Protein AF-0000000072074809 (afdb_homodimer)

Foldseek 3Di:
DAEDEPVVCVVPVVVQVVCQCVPDKYWYDYDPDDIDIDHHPVVVVVVVVVVVVVVVVVVVVVVVVVVVVVVVD/DAEDEPVVCVVPVVVQVVCQCVPDKYWYDYPPDDIDIDHHPVVVVVVVVVVVVVVVVVVVVVVVVVVVVVVVD

Sequence (146 aa):
MQSINFTAARDKLASVLDGVAAGEPVMITRRSAKPVIIVDAEQYEKMQKIQAASDFDWLFAEHGKTLQALKNRMQSINFTAARDKLASVLDGVAAGEPVMITRRSAKPVIIVDAEQYEKMQKIQAASDFDWLFAEHGKTLQALKNR

Radius of gyration: 20.31 Å; Cα contacts (8 Å, |Δi|>4): 183; chains: 2; bounding box: 34×60×48 Å

Nearest PDB structures (foldseek):
  3hs2-assembly1_B  TM=9.893E-01  e=6.237E-06  Punavirus P1
  4zm2-assembly1_B  TM=9.604E-01  e=1.746E-05  Punavirus P1
  4zlx-assembly1_B  TM=9.819E-01  e=3.713E-05  Punavirus P1
  3k33-assembly1_D-2  TM=9.697E-01  e=6.429E-05  Punavirus P1
  3k33-assembly1_C-2  TM=8.017E-01  e=1.870E-05  Punavirus P1

InterPro domains:
  IPR006442 Type II toxin-antitoxin system, antitoxin Phd/YefM [PF02604] (1-52)
  IPR036165 YefM-like superfamily [SSF143120] (1-57)

pLDDT: mean 91.88, std 6.62, range [72.25, 98.5]

Solvent-accessible surface area (backbone atoms only — not comparable to full-atom values): 7748 Å² total; per-residue (Å²): 127,51,74,42,45,49,69,58,42,64,76,38,40,69,62,52,51,51,43,14,56,72,69,42,43,36,34,40,37,51,95,90,48,72,41,31,29,37,32,27,39,68,58,52,50,53,42,50,51,48,50,52,50,50,54,48,51,51,50,49,51,51,50,49,51,51,53,52,55,58,62,76,96,125,50,75,41,43,50,70,58,40,63,77,37,40,70,63,53,51,50,43,13,55,73,68,44,43,35,34,40,37,48,97,89,49,72,41,33,31,35,32,28,38,68,58,51,51,54,43,50,51,49,50,53,49,50,55,48,50,51,49,49,52,52,50,50,51,52,54,54,56,59,62,78,97

Secondary structure (DSSP, 8-state):
-EEEEHHHHHHTHHHHHHHHHTT--EEEEETTEEEEEEEEHHHHHHHHHHHHHHHHHHHHHHHHHHHHHHHT-/-EEEEHHHHHHTHHHHHHHHHTT--EEEEETTEEEEEEEEHHHHHHHHHHHHHHHHHHHHHHHHHHHHHHH--

Structure (mmCIF, N/CA/C/O backbone):
data_AF-0000000072074809-model_v1
#
loop_
_entity.id
_entity.type
_entity.pdbx_description
1 polymer Antitoxin
#
loop_
_atom_site.group_PDB
_atom_site.id
_atom_site.type_symbol
_atom_site.label_atom_id
_atom_site.label_alt_id
_atom_site.label_comp_id
_atom_site.label_asym_id
_atom_site.label_entity_id
_atom_site.label_seq_id
_atom_site.pdbx_PDB_ins_code
_atom_site.Cartn_x
_atom_site.Cartn_y
_atom_site.Cartn_z
_atom_site.occupancy
_atom_site.B_iso_or_equiv
_atom_site.auth_seq_id
_atom_site.auth_comp_id
_atom_site.auth_asym_id
_atom_site.auth_atom_id
_atom_site.pdbx_PDB_model_num
ATOM 1 N N . MET A 1 1 ? -12.516 -4.371 1.095 1 86.5 1 MET A N 1
ATOM 2 C CA . MET A 1 1 ? -11.25 -4.961 0.678 1 86.5 1 MET A CA 1
ATOM 3 C C . MET A 1 1 ? -11.359 -6.48 0.582 1 86.5 1 MET A C 1
ATOM 5 O O . MET A 1 1 ? -12 -7.113 1.425 1 86.5 1 MET A O 1
ATOM 9 N N . GLN A 1 2 ? -10.906 -7.035 -0.57 1 93.56 2 GLN A N 1
ATOM 10 C CA . GLN A 1 2 ? -10.906 -8.484 -0.755 1 93.56 2 GLN A CA 1
ATOM 11 C C . GLN A 1 2 ? -9.68 -9.117 -0.107 1 93.56 2 GLN A C 1
ATOM 13 O O . GLN A 1 2 ? -8.586 -8.547 -0.137 1 93.56 2 GLN A O 1
ATOM 18 N N . SER A 1 3 ? -9.914 -10.305 0.437 1 97.25 3 SER A N 1
ATOM 19 C CA . SER A 1 3 ? -8.812 -11.07 1.012 1 97.25 3 SER A CA 1
ATOM 20 C C . SER A 1 3 ? -8.711 -12.453 0.373 1 97.25 3 SER A C 1
ATOM 22 O O . SER A 1 3 ? -9.727 -13.102 0.118 1 97.25 3 SER A O 1
ATOM 24 N N . ILE A 1 4 ? -7.531 -12.844 0.096 1 97.62 4 ILE A N 1
ATOM 25 C CA . ILE A 1 4 ? -7.273 -14.141 -0.521 1 97.62 4 ILE A CA 1
ATOM 26 C C . ILE A 1 4 ? -6.055 -14.789 0.13 1 97.62 4 ILE A C 1
ATOM 28 O O . ILE A 1 4 ? -5.18 -14.094 0.655 1 97.62 4 ILE A O 1
ATOM 32 N N . ASN A 1 5 ? -6.039 -16.109 0.169 1 97.75 5 ASN A N 1
ATOM 33 C CA . ASN A 1 5 ? -4.852 -16.781 0.699 1 97.75 5 ASN A CA 1
ATOM 34 C C . ASN A 1 5 ? -3.764 -16.906 -0.361 1 97.75 5 ASN A C 1
ATOM 36 O O . ASN A 1 5 ? -4 -16.641 -1.539 1 97.75 5 ASN A O 1
ATOM 40 N N . PHE A 1 6 ? -2.652 -17.281 -0.001 1 97.12 6 PHE A N 1
ATOM 41 C CA . PHE A 1 6 ? -1.474 -17.344 -0.856 1 97.12 6 PHE A CA 1
ATOM 42 C C . PHE A 1 6 ? -1.721 -18.266 -2.051 1 97.12 6 PHE A C 1
ATOM 44 O O . PHE A 1 6 ? -1.42 -17.906 -3.189 1 97.12 6 PHE A O 1
ATOM 51 N N . THR A 1 7 ? -2.291 -19.438 -1.778 1 96.38 7 THR A N 1
ATOM 52 C CA . THR A 1 7 ? -2.492 -20.422 -2.826 1 96.38 7 THR A CA 1
ATOM 53 C C . THR A 1 7 ? -3.42 -19.891 -3.912 1 96.38 7 THR A C 1
ATOM 55 O O . THR A 1 7 ? -3.121 -20 -5.102 1 96.38 7 THR A O 1
ATOM 58 N N . ALA A 1 8 ? -4.449 -19.297 -3.502 1 97.06 8 ALA A N 1
ATOM 59 C CA . ALA A 1 8 ? -5.402 -18.703 -4.441 1 97.06 8 ALA A CA 1
ATOM 60 C C . ALA A 1 8 ? -4.777 -17.547 -5.211 1 97.06 8 ALA A C 1
ATOM 62 O O . ALA A 1 8 ? -5 -17.406 -6.414 1 97.06 8 ALA A O 1
ATOM 63 N N . ALA A 1 9 ? -4.02 -16.734 -4.508 1 97.69 9 ALA A N 1
ATOM 64 C CA . ALA A 1 9 ? -3.352 -15.602 -5.129 1 97.69 9 ALA A CA 1
ATOM 65 C C . ALA A 1 9 ? -2.375 -16.062 -6.211 1 97.69 9 ALA A C 1
ATOM 67 O O . ALA A 1 9 ? -2.322 -15.477 -7.297 1 97.69 9 ALA A O 1
ATOM 68 N N . ARG A 1 10 ? -1.593 -17.047 -5.871 1 95.31 10 ARG A N 1
ATOM 69 C CA . ARG A 1 10 ? -0.614 -17.578 -6.816 1 95.31 10 ARG A CA 1
ATOM 70 C C . ARG A 1 10 ? -1.3 -18.141 -8.055 1 95.31 10 ARG A C 1
ATOM 72 O O . ARG A 1 10 ? -0.848 -17.906 -9.18 1 95.31 10 ARG A O 1
ATOM 79 N N . ASP A 1 11 ? -2.402 -18.797 -7.91 1 96.44 11 ASP A N 1
ATOM 80 C CA . ASP A 1 11 ? -3.098 -19.469 -9.008 1 96.44 11 ASP A CA 1
ATOM 81 C C . ASP A 1 11 ? -3.818 -18.453 -9.898 1 96.44 11 ASP A C 1
ATOM 83 O O . ASP A 1 11 ? -3.984 -18.688 -11.094 1 96.44 11 ASP A O 1
ATOM 87 N N . LYS A 1 12 ? -4.238 -17.359 -9.273 1 97.19 12 LYS A N 1
ATOM 88 C CA . LYS A 1 12 ? -5.047 -16.391 -10.008 1 97.19 12 LYS A CA 1
ATOM 89 C C . LYS A 1 12 ? -4.41 -15.008 -9.977 1 97.19 12 LYS A C 1
ATOM 91 O O . LYS A 1 12 ? -5.109 -14 -9.859 1 97.19 12 LYS A O 1
ATOM 96 N N . LEU A 1 13 ? -3.184 -14.992 -10.008 1 97.19 13 LEU A N 1
ATOM 97 C CA . LEU A 1 13 ? -2.469 -13.734 -9.805 1 97.19 13 LEU A CA 1
ATOM 98 C C . LEU A 1 13 ? -2.879 -12.703 -10.844 1 97.19 13 LEU A C 1
ATOM 100 O O . LEU A 1 13 ? -3.072 -11.523 -10.516 1 97.19 13 LEU A O 1
ATOM 104 N N . ALA A 1 14 ? -3.031 -13.125 -12.086 1 96.06 14 ALA A N 1
ATOM 105 C CA . ALA A 1 14 ? -3.406 -12.203 -13.156 1 96.06 14 ALA A CA 1
ATOM 106 C C . ALA A 1 14 ? -4.727 -11.5 -12.836 1 96.06 14 ALA A C 1
ATOM 108 O O . ALA A 1 14 ? -4.82 -10.273 -12.922 1 96.06 14 ALA A O 1
ATOM 109 N N . SER A 1 15 ? -5.7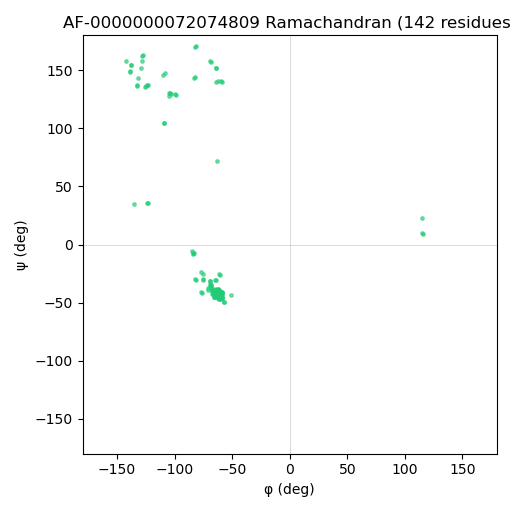07 -12.289 -12.461 1 96.5 15 SER A N 1
ATOM 110 C CA . SER A 1 15 ? -7.027 -11.758 -12.133 1 96.5 15 SER A CA 1
ATOM 111 C C . SER A 1 15 ? -6.973 -10.852 -10.906 1 96.5 15 SER A C 1
ATOM 113 O O . SER A 1 15 ? -7.656 -9.828 -10.852 1 96.5 15 SER A O 1
ATOM 115 N N . VAL A 1 16 ? -6.215 -11.203 -9.906 1 97.12 16 VAL A N 1
ATOM 116 C CA . VAL A 1 16 ? -6.035 -10.414 -8.695 1 97.12 16 VAL A CA 1
ATOM 117 C C . VAL A 1 16 ? -5.465 -9.039 -9.047 1 97.12 16 VAL A C 1
ATOM 119 O O . VAL A 1 16 ? -6 -8.016 -8.625 1 97.12 16 VAL A O 1
ATOM 122 N N . LEU A 1 17 ? -4.449 -9.031 -9.883 1 97.25 17 LEU A N 1
ATOM 123 C CA . LEU A 1 17 ? -3.783 -7.777 -10.242 1 97.25 17 LEU A CA 1
ATOM 124 C C . LEU A 1 17 ? -4.691 -6.906 -11.102 1 97.25 17 LEU A C 1
ATOM 126 O O . LEU A 1 17 ? -4.652 -5.676 -11.008 1 97.25 17 LEU A O 1
ATOM 130 N N . ASP A 1 18 ? -5.539 -7.598 -11.906 1 96.06 18 ASP A N 1
ATOM 131 C CA . ASP A 1 18 ? -6.52 -6.844 -12.688 1 96.06 18 ASP A CA 1
ATOM 132 C C . ASP A 1 18 ? -7.477 -6.082 -11.773 1 96.06 18 ASP A C 1
ATOM 134 O O . ASP A 1 18 ? -7.793 -4.918 -12.023 1 96.06 18 ASP A O 1
ATOM 138 N N . GLY A 1 19 ? -7.938 -6.809 -10.789 1 95.81 19 GLY A N 1
ATOM 139 C CA . GLY A 1 19 ? -8.82 -6.184 -9.812 1 95.81 19 GLY A CA 1
ATOM 140 C C . GLY A 1 19 ? -8.18 -5.008 -9.102 1 95.81 19 GLY A C 1
ATOM 141 O O . GLY A 1 19 ? -8.82 -3.973 -8.898 1 95.81 19 GLY A O 1
ATOM 142 N N . VAL A 1 20 ? -6.949 -5.16 -8.727 1 97.31 20 VAL A N 1
ATOM 143 C CA . VAL A 1 20 ? -6.211 -4.117 -8.023 1 97.31 20 VAL A CA 1
ATOM 144 C C . VAL A 1 20 ? -6.031 -2.904 -8.938 1 97.31 20 VAL A C 1
ATOM 146 O O . VAL A 1 20 ? -6.227 -1.765 -8.508 1 97.31 20 VAL A O 1
ATOM 149 N N . ALA A 1 21 ? -5.652 -3.176 -10.156 1 94.75 21 ALA A N 1
ATOM 150 C CA . ALA A 1 21 ? -5.453 -2.104 -11.125 1 94.75 21 ALA A CA 1
ATOM 151 C C . ALA A 1 21 ? -6.746 -1.329 -11.359 1 94.75 21 ALA A C 1
ATOM 153 O O . ALA A 1 21 ? -6.715 -0.143 -11.695 1 94.75 21 ALA A O 1
ATOM 154 N N . ALA A 1 22 ? -7.859 -2.002 -11.133 1 93.62 22 ALA A N 1
ATOM 155 C CA . ALA A 1 22 ? -9.164 -1.378 -11.305 1 93.62 22 ALA A CA 1
ATOM 156 C C . ALA A 1 22 ? -9.562 -0.573 -10.07 1 93.62 22 ALA A C 1
ATOM 158 O O . ALA A 1 22 ? -10.617 0.066 -10.047 1 93.62 22 ALA A O 1
ATOM 159 N N . GLY A 1 23 ? -8.766 -0.714 -9.078 1 93.62 23 GLY A N 1
ATOM 160 C CA . GLY A 1 23 ? -9 0.147 -7.926 1 93.62 23 GLY A CA 1
ATOM 161 C C . GLY A 1 23 ? -9.398 -0.617 -6.68 1 93.62 23 GLY A C 1
ATOM 162 O O . GLY A 1 23 ? -9.789 -0.017 -5.676 1 93.62 23 GLY A O 1
ATOM 163 N N . GLU A 1 24 ? -9.312 -1.895 -6.695 1 95.56 24 GLU A N 1
ATOM 164 C CA . GLU A 1 24 ? -9.711 -2.725 -5.566 1 95.56 24 GLU A CA 1
ATOM 165 C C . GLU A 1 24 ? -8.5 -3.342 -4.879 1 95.56 24 GLU A C 1
ATOM 167 O O . GLU A 1 24 ? -7.977 -4.363 -5.328 1 95.56 24 GLU A O 1
ATOM 172 N N . PRO A 1 25 ? -8.133 -2.811 -3.721 1 97.62 25 PRO A N 1
ATOM 173 C CA . PRO A 1 25 ? -7.016 -3.432 -3.002 1 97.62 25 PRO A CA 1
ATOM 174 C C . PRO A 1 25 ? -7.324 -4.859 -2.551 1 97.62 25 PRO A C 1
ATOM 176 O O . PRO A 1 25 ? -8.477 -5.184 -2.264 1 97.62 25 PRO A O 1
ATOM 179 N N . VAL A 1 26 ? -6.238 -5.621 -2.463 1 98.19 26 VAL A N 1
ATOM 180 C CA . VAL A 1 26 ? -6.414 -7.016 -2.064 1 98.19 26 VAL A CA 1
ATOM 181 C C . VAL A 1 26 ? -5.406 -7.375 -0.974 1 98.19 26 VAL A C 1
ATOM 183 O O . VAL A 1 26 ? -4.234 -7 -1.056 1 98.19 26 VAL A O 1
ATOM 186 N N . MET A 1 27 ? -5.969 -8.094 0.02 1 98.44 27 MET A N 1
ATOM 187 C CA . MET A 1 27 ? -5.102 -8.609 1.075 1 98.44 27 MET A CA 1
ATOM 188 C C . MET A 1 27 ? -4.746 -10.07 0.829 1 98.44 27 MET A C 1
ATOM 190 O O . MET A 1 27 ? -5.629 -10.883 0.553 1 98.44 27 MET A O 1
ATOM 194 N N . ILE A 1 28 ? -3.467 -10.344 0.868 1 98.31 28 ILE A N 1
ATOM 195 C CA . ILE A 1 28 ? -3.02 -11.727 0.772 1 98.31 28 ILE A CA 1
ATOM 196 C C . ILE A 1 28 ? -2.613 -12.234 2.154 1 98.31 28 ILE A C 1
ATOM 198 O O . ILE A 1 28 ? -1.783 -11.617 2.828 1 98.31 28 ILE A O 1
ATOM 202 N N . THR A 1 29 ? -3.172 -13.367 2.469 1 97.69 29 THR A N 1
ATOM 203 C CA . THR A 1 29 ? -2.846 -13.992 3.744 1 97.69 29 THR A CA 1
ATOM 204 C C . THR A 1 29 ? -2.014 -15.25 3.531 1 97.69 29 THR A C 1
ATOM 206 O O . THR A 1 29 ? -2.141 -15.922 2.502 1 97.69 29 THR A O 1
ATOM 209 N N . ARG A 1 30 ? -1.091 -15.516 4.469 1 94.56 30 ARG A N 1
ATOM 210 C CA . ARG A 1 30 ? -0.252 -16.703 4.453 1 94.56 30 ARG A CA 1
ATOM 211 C C . ARG A 1 30 ? -0.286 -17.422 5.805 1 94.56 30 ARG A C 1
ATOM 213 O O . ARG A 1 30 ? -0.551 -16.797 6.832 1 94.56 30 ARG A O 1
ATOM 220 N N . ARG A 1 31 ? -0.064 -18.75 5.699 1 89.75 31 ARG A N 1
ATOM 221 C CA . ARG A 1 31 ? -0.025 -19.609 6.887 1 89.75 31 ARG A CA 1
ATOM 222 C C . ARG A 1 31 ? 1.126 -19.219 7.805 1 89.75 31 ARG A C 1
ATOM 224 O O . ARG A 1 31 ? 2.285 -19.203 7.387 1 89.75 31 ARG A O 1
ATOM 231 N N . SER A 1 32 ? 1.404 -18.266 8.594 1 88.06 32 SER A N 1
ATOM 232 C CA . SER A 1 32 ? 2.348 -17.891 9.641 1 88.06 32 SER A CA 1
ATOM 233 C C . SER A 1 32 ? 3.213 -16.703 9.211 1 88.06 32 SER A C 1
ATOM 235 O O . SER A 1 32 ? 4.379 -16.609 9.594 1 88.06 32 SER A O 1
ATOM 237 N N . ALA A 1 33 ? 2.758 -16.047 8.383 1 92.19 33 ALA A N 1
ATOM 238 C CA . ALA A 1 33 ? 3.449 -14.82 7.969 1 92.19 33 ALA A CA 1
ATOM 239 C C . ALA A 1 33 ? 2.51 -13.625 8 1 92.19 33 ALA A C 1
ATOM 241 O O . ALA A 1 33 ? 1.286 -13.781 8 1 92.19 33 ALA A O 1
ATOM 242 N N . LYS A 1 34 ? 3.059 -12.547 8.086 1 94.44 34 LYS A N 1
ATOM 243 C CA . LYS A 1 34 ? 2.281 -11.312 8.07 1 94.44 34 LYS A CA 1
ATOM 244 C C . LYS A 1 34 ? 1.564 -11.133 6.738 1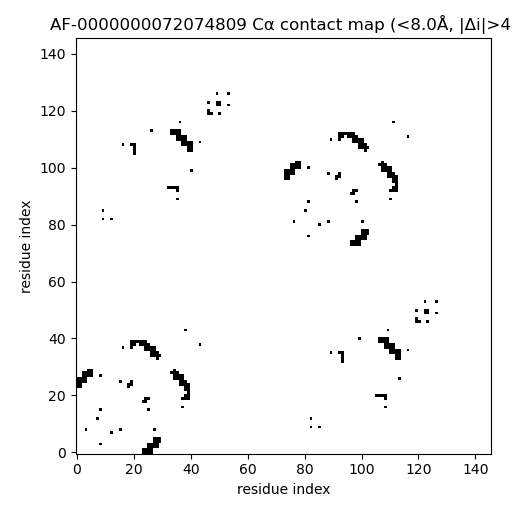 94.44 34 LYS A C 1
ATOM 246 O O . LYS A 1 34 ? 2.119 -11.445 5.684 1 94.44 34 LYS A O 1
ATOM 251 N N . PRO A 1 35 ? 0.368 -10.664 6.836 1 96.94 35 PRO A N 1
ATOM 252 C CA . PRO A 1 35 ? -0.341 -10.367 5.59 1 96.94 35 PRO A CA 1
ATOM 253 C C . PRO A 1 35 ? 0.259 -9.188 4.832 1 96.94 35 PRO A C 1
ATOM 255 O O . PRO A 1 35 ? 0.993 -8.383 5.414 1 96.94 35 PRO A O 1
ATOM 258 N N . VAL A 1 36 ? -0.032 -9.203 3.543 1 98.06 36 VAL A N 1
ATOM 259 C CA . VAL A 1 36 ? 0.409 -8.102 2.693 1 98.06 36 VAL A CA 1
ATOM 260 C C . VAL A 1 36 ? -0.777 -7.543 1.909 1 98.06 36 VAL A C 1
ATOM 262 O O . VAL A 1 36 ? -1.821 -8.188 1.809 1 98.06 36 VAL A O 1
ATOM 265 N N . ILE A 1 37 ? -0.598 -6.383 1.406 1 98.38 37 ILE A N 1
ATOM 266 C CA . ILE A 1 37 ? -1.648 -5.742 0.624 1 98.38 37 ILE A CA 1
ATOM 267 C C . ILE A 1 37 ? -1.102 -5.34 -0.743 1 98.38 37 ILE A C 1
ATOM 269 O O . ILE A 1 37 ? 0.014 -4.824 -0.845 1 98.38 37 ILE A O 1
ATOM 273 N N . ILE A 1 38 ? -1.887 -5.617 -1.723 1 98.5 38 ILE A N 1
ATOM 274 C CA . ILE A 1 38 ? -1.576 -5.156 -3.07 1 98.5 38 ILE A CA 1
ATOM 275 C C . ILE A 1 38 ? -2.467 -3.969 -3.428 1 98.5 38 ILE A C 1
ATOM 277 O O . ILE A 1 38 ? -3.688 -4.035 -3.277 1 98.5 38 ILE A O 1
ATOM 281 N N . VAL A 1 39 ? -1.823 -2.932 -3.904 1 97.69 39 VAL A N 1
ATOM 282 C CA . VAL A 1 39 ? -2.541 -1.699 -4.219 1 97.69 39 VAL A CA 1
ATOM 283 C C . VAL A 1 39 ? -2.035 -1.128 -5.539 1 97.69 39 VAL A C 1
ATOM 285 O O . VAL A 1 39 ? -0.904 -1.401 -5.949 1 97.69 39 VAL A O 1
ATOM 288 N N . ASP A 1 40 ? -2.918 -0.415 -6.109 1 97.12 40 ASP A N 1
ATOM 289 C CA . ASP A 1 40 ? -2.557 0.298 -7.328 1 97.12 40 ASP A CA 1
ATOM 290 C C . ASP A 1 40 ? -1.392 1.254 -7.082 1 97.12 40 ASP A C 1
ATOM 292 O O . ASP A 1 40 ? -1.339 1.923 -6.051 1 97.12 40 ASP A O 1
ATOM 296 N N . ALA A 1 41 ? -0.471 1.35 -7.996 1 96.94 41 ALA A N 1
ATOM 297 C CA . ALA A 1 41 ? 0.746 2.137 -7.812 1 96.94 41 ALA A CA 1
ATOM 298 C C . ALA A 1 41 ? 0.419 3.615 -7.625 1 96.94 41 ALA A C 1
ATOM 300 O O . ALA A 1 41 ? 1.055 4.301 -6.82 1 96.94 41 ALA A O 1
ATOM 301 N N . GLU A 1 42 ? -0.516 4.117 -8.359 1 96.44 42 GLU A N 1
ATOM 302 C CA . GLU A 1 42 ? -0.889 5.527 -8.258 1 96.44 42 GLU A CA 1
ATOM 303 C C . GLU A 1 42 ? -1.461 5.848 -6.883 1 96.44 42 GLU A C 1
ATOM 305 O O . GLU A 1 42 ? -1.136 6.883 -6.297 1 96.44 42 GLU A O 1
ATOM 310 N N . GLN A 1 43 ? -2.234 4.969 -6.387 1 95.19 43 GLN A N 1
ATOM 311 C CA . GLN A 1 43 ? -2.812 5.141 -5.059 1 95.19 43 GLN A CA 1
ATOM 312 C C . GLN A 1 43 ? -1.731 5.133 -3.982 1 95.19 43 GLN A C 1
ATOM 314 O O . GLN A 1 43 ? -1.764 5.945 -3.057 1 95.19 43 GLN A O 1
ATOM 319 N N . TYR A 1 44 ? -0.84 4.238 -4.133 1 96.25 44 TYR A N 1
ATOM 320 C CA . TYR A 1 44 ? 0.264 4.148 -3.186 1 96.25 44 TYR A CA 1
ATOM 321 C C . TYR A 1 44 ? 1.077 5.438 -3.17 1 96.25 44 TYR A C 1
ATOM 323 O O . TYR A 1 44 ? 1.457 5.926 -2.104 1 96.25 44 TYR A O 1
ATOM 331 N N . GLU A 1 45 ? 1.308 5.984 -4.355 1 95.81 45 GLU A N 1
ATOM 332 C CA . GLU A 1 45 ? 2.062 7.227 -4.488 1 95.81 45 GLU A CA 1
ATOM 333 C C . GLU A 1 45 ? 1.339 8.383 -3.807 1 95.81 45 GLU A C 1
ATOM 335 O O . GLU A 1 45 ? 1.969 9.227 -3.162 1 95.81 45 GLU A O 1
ATOM 340 N N . LYS A 1 46 ? 0.109 8.422 -4.016 1 95.06 46 LYS A N 1
ATOM 341 C CA . LYS A 1 46 ? -0.698 9.445 -3.365 1 95.06 46 LYS A CA 1
ATOM 342 C C . LYS A 1 46 ? -0.585 9.352 -1.847 1 95.06 46 LYS A C 1
ATOM 344 O O . LYS A 1 46 ? -0.391 10.367 -1.17 1 95.06 46 LYS A O 1
ATOM 349 N N . MET A 1 47 ? -0.673 8.141 -1.339 1 94.81 47 MET A N 1
ATOM 350 C CA . MET A 1 47 ? -0.572 7.914 0.099 1 94.81 47 MET A CA 1
ATOM 351 C C . MET A 1 47 ? 0.806 8.312 0.618 1 94.81 47 MET A C 1
ATOM 353 O O . MET A 1 47 ? 0.926 8.875 1.705 1 94.81 47 MET A O 1
ATOM 357 N N . GLN A 1 48 ? 1.818 7.988 -0.129 1 94.5 48 GLN A N 1
ATOM 358 C CA . GLN A 1 48 ? 3.182 8.352 0.244 1 94.5 48 GLN A CA 1
ATOM 359 C C . GLN A 1 48 ? 3.344 9.859 0.346 1 94.5 48 GLN A C 1
ATOM 361 O O . GLN A 1 48 ? 4.023 10.359 1.244 1 94.5 48 GLN A O 1
ATOM 366 N N . LYS A 1 49 ? 2.777 10.586 -0.553 1 94.62 49 LYS A N 1
ATOM 367 C CA . LYS A 1 49 ? 2.848 12.047 -0.571 1 94.62 49 LYS A CA 1
ATOM 368 C C . LYS A 1 49 ? 2.168 12.648 0.656 1 94.62 49 LYS A C 1
ATOM 370 O O . LYS A 1 49 ? 2.695 13.57 1.274 1 94.62 49 LYS A O 1
ATOM 375 N N . ILE A 1 50 ? 1.069 12.031 0.937 1 93.25 50 ILE A N 1
ATOM 376 C CA . ILE A 1 50 ? 0.321 12.5 2.1 1 93.25 50 ILE A CA 1
ATOM 377 C C . ILE A 1 50 ? 1.131 12.25 3.369 1 93.25 50 ILE A C 1
ATOM 379 O O . ILE A 1 50 ? 1.2 13.109 4.25 1 93.25 50 ILE A O 1
ATOM 383 N N . GLN A 1 51 ? 1.69 11.094 3.488 1 91.5 51 GLN A N 1
ATOM 384 C CA . GLN A 1 51 ? 2.518 10.742 4.637 1 91.5 51 GLN A CA 1
ATOM 385 C C . GLN A 1 51 ? 3.713 11.68 4.762 1 91.5 51 GLN A C 1
ATOM 387 O O . GLN A 1 51 ? 4.035 12.141 5.859 1 91.5 51 GLN A O 1
ATOM 392 N N . ALA A 1 52 ? 4.332 12.008 3.619 1 91.44 52 ALA A N 1
ATOM 393 C CA . ALA A 1 52 ? 5.484 12.906 3.611 1 91.44 52 ALA A CA 1
ATOM 394 C C . ALA A 1 52 ? 5.09 14.312 4.062 1 91.44 52 ALA A C 1
ATOM 396 O O . ALA A 1 52 ? 5.82 14.953 4.82 1 91.44 52 ALA A O 1
ATOM 397 N N . ALA A 1 53 ? 3.977 14.719 3.596 1 88.88 53 ALA A N 1
ATOM 398 C CA . ALA A 1 53 ? 3.477 16.031 3.963 1 88.88 53 ALA A CA 1
ATOM 399 C C . ALA A 1 53 ? 3.164 16.109 5.453 1 88.88 53 ALA A C 1
ATOM 401 O O . ALA A 1 53 ? 3.432 17.125 6.102 1 88.88 53 ALA A O 1
ATOM 402 N N . SER A 1 54 ? 2.6 15.086 5.941 1 85.5 54 SER A N 1
ATOM 403 C CA . SER A 1 54 ? 2.273 15.023 7.363 1 85.5 54 SER A CA 1
ATOM 404 C C . SER A 1 54 ? 3.531 15.078 8.219 1 85.5 54 SER A C 1
ATOM 406 O O . SER A 1 54 ? 3.553 15.734 9.266 1 85.5 54 SER A O 1
ATOM 408 N N . ASP A 1 55 ? 4.539 14.398 7.793 1 82.94 55 ASP A N 1
ATOM 409 C CA . ASP A 1 55 ? 5.809 14.391 8.516 1 82.94 55 ASP A CA 1
ATOM 410 C C . ASP A 1 55 ? 6.445 15.781 8.531 1 82.94 55 ASP A C 1
ATOM 412 O O . ASP A 1 55 ? 7.016 16.203 9.539 1 82.94 55 ASP A O 1
ATOM 416 N N . PHE A 1 56 ? 6.188 16.516 7.492 1 83.62 56 PHE A N 1
ATOM 417 C CA . PHE A 1 56 ? 6.73 17.859 7.395 1 83.62 56 PHE A CA 1
ATOM 418 C C . PHE A 1 56 ? 5.945 18.828 8.273 1 83.62 56 PHE A C 1
ATOM 420 O O . PHE A 1 56 ? 6.527 19.688 8.938 1 83.62 56 PHE A O 1
ATOM 427 N N . ASP A 1 57 ? 4.73 18.656 8.258 1 78.88 57 ASP A N 1
ATOM 428 C CA . ASP A 1 57 ? 3.881 19.5 9.094 1 78.88 57 ASP A CA 1
ATOM 429 C C . ASP A 1 57 ? 4.211 19.328 10.57 1 78.88 57 ASP A C 1
ATOM 431 O O . ASP A 1 57 ? 4.293 20.312 11.312 1 78.88 57 ASP A O 1
ATOM 435 N N . TRP A 1 58 ? 4.402 18.172 10.883 1 78.38 58 TRP A N 1
ATOM 436 C CA . TRP A 1 58 ? 4.742 17.891 12.273 1 78.38 58 TRP A CA 1
ATOM 437 C C . TRP A 1 58 ? 6.094 18.5 12.641 1 78.38 58 TRP A C 1
ATOM 439 O O . TRP A 1 58 ? 6.242 19.094 13.711 1 78.38 58 TRP A O 1
ATOM 449 N N . LEU A 1 59 ? 6.988 18.406 11.75 1 81.44 59 LEU A N 1
ATOM 450 C CA . LEU A 1 59 ? 8.328 18.938 11.969 1 81.44 59 LEU A CA 1
ATOM 451 C C . LEU A 1 59 ? 8.289 20.453 12.094 1 81.44 59 LEU A C 1
ATOM 453 O O . LEU A 1 59 ? 8.906 21.031 12.992 1 81.44 59 LEU A O 1
ATOM 457 N N . PHE A 1 60 ? 7.535 21.047 11.305 1 82.12 60 PHE A N 1
ATOM 458 C CA . PHE A 1 60 ? 7.418 22.5 11.328 1 82.12 60 PHE A CA 1
ATOM 459 C C . PHE A 1 60 ? 6.672 22.969 12.57 1 82.12 60 PHE A C 1
ATOM 461 O O . PHE A 1 60 ? 7.043 23.969 13.188 1 82.12 60 PHE A O 1
ATOM 468 N N . ALA A 1 61 ? 5.727 22.234 12.922 1 80.88 61 ALA A N 1
ATOM 469 C CA . ALA A 1 61 ? 4.957 22.578 14.125 1 80.88 61 ALA A CA 1
ATOM 470 C C . ALA A 1 61 ? 5.832 22.5 15.375 1 80.88 61 ALA A C 1
ATOM 4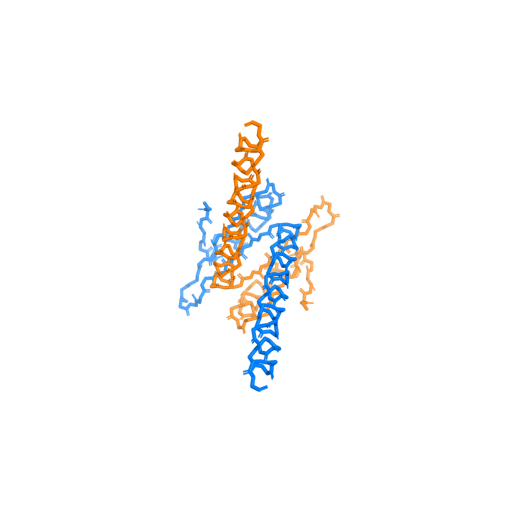72 O O . ALA A 1 61 ? 5.77 23.375 16.234 1 80.88 61 ALA A O 1
ATOM 473 N N . GLU A 1 62 ? 6.613 21.453 15.367 1 82.69 62 GLU A N 1
ATOM 474 C CA . GLU A 1 62 ? 7.504 21.281 16.516 1 82.69 62 GLU A CA 1
ATOM 475 C C . GLU A 1 62 ? 8.57 22.375 16.547 1 82.69 62 GLU A C 1
ATOM 477 O O . GLU A 1 62 ? 8.922 22.875 17.625 1 82.69 62 GLU A O 1
ATOM 482 N N . HIS A 1 63 ? 9.117 22.672 15.414 1 84.38 63 HIS A N 1
ATOM 483 C CA . HIS A 1 63 ? 10.117 23.734 15.336 1 84.38 63 HIS A CA 1
ATOM 484 C C . HIS A 1 63 ? 9.516 25.078 15.695 1 84.38 63 HIS A C 1
ATOM 486 O O . HIS A 1 63 ? 10.156 25.891 16.375 1 84.38 63 HIS A O 1
ATOM 492 N N . GLY A 1 64 ? 8.328 25.234 15.227 1 78 64 GLY A N 1
ATOM 493 C CA . GLY A 1 64 ? 7.645 26.469 15.602 1 78 64 GLY A CA 1
ATOM 494 C C . GLY A 1 64 ? 7.422 26.594 17.094 1 78 64 GLY A C 1
ATOM 495 O O . GLY A 1 64 ? 7.625 27.672 17.672 1 78 64 GLY A O 1
ATOM 496 N N . LYS A 1 65 ? 7.109 25.547 17.75 1 84.75 65 LYS A N 1
ATOM 497 C CA . LYS A 1 65 ? 6.926 25.547 19.203 1 84.75 65 LYS A CA 1
ATOM 498 C C . LYS A 1 65 ? 8.242 25.812 19.922 1 84.75 65 LYS A C 1
ATOM 500 O O . LYS A 1 65 ? 8.281 26.562 20.891 1 84.75 65 LYS A O 1
ATOM 505 N N . THR A 1 66 ? 9.242 25.234 19.406 1 87.81 66 THR A N 1
ATOM 506 C CA . THR A 1 66 ? 10.555 25.406 20.016 1 87.81 66 THR A CA 1
ATOM 507 C C . THR A 1 66 ? 11.047 26.844 19.875 1 87.81 66 THR A C 1
ATOM 509 O O . THR A 1 66 ? 11.609 27.422 20.797 1 87.81 66 THR A O 1
ATOM 512 N N . LEU A 1 67 ? 10.789 27.391 18.734 1 85.38 67 LEU A N 1
ATOM 513 C CA . LEU A 1 67 ? 11.188 28.766 18.469 1 85.38 67 LEU A CA 1
ATOM 514 C C . LEU A 1 67 ? 10.398 29.734 19.344 1 85.38 67 LEU A C 1
ATOM 516 O O . LEU A 1 67 ? 10.961 30.703 19.875 1 85.38 67 LEU A O 1
ATOM 520 N N . GLN A 1 68 ? 9.195 29.516 19.594 1 82.19 68 GLN A N 1
ATOM 521 C CA . GLN A 1 68 ? 8.352 30.344 20.453 1 82.19 68 GLN A CA 1
ATOM 522 C C . GLN A 1 68 ? 8.781 30.234 21.922 1 82.19 68 GLN A C 1
ATOM 524 O O . GLN A 1 68 ? 8.797 31.234 22.641 1 82.19 68 GLN A O 1
ATOM 529 N N . ALA A 1 69 ? 9.18 29.109 22.266 1 87 69 ALA A N 1
ATOM 530 C CA . ALA A 1 69 ? 9.648 28.875 23.625 1 87 69 ALA A CA 1
ATOM 531 C C . ALA A 1 69 ? 10.969 29.609 23.891 1 87 69 ALA A C 1
ATOM 533 O O . ALA A 1 69 ? 11.18 30.156 24.969 1 87 69 ALA A O 1
ATOM 534 N N . LEU A 1 70 ? 11.773 29.703 22.922 1 84.25 70 LEU A N 1
ATOM 535 C CA . LEU A 1 70 ? 13.07 30.359 23.047 1 84.25 70 LEU A CA 1
ATOM 536 C C . LEU A 1 70 ? 12.914 31.875 23.047 1 84.25 70 LEU A C 1
ATOM 538 O O . LEU A 1 70 ? 13.68 32.594 23.719 1 84.25 70 LEU A O 1
ATOM 542 N N . LYS A 1 71 ? 11.938 32.25 22.531 1 87.06 71 LYS A N 1
ATOM 543 C CA . LYS A 1 71 ? 11.688 33.688 22.469 1 87.06 71 LYS A CA 1
ATOM 544 C C . LYS A 1 71 ? 11.078 34.219 23.766 1 87.06 71 LYS A C 1
ATOM 546 O O . LYS A 1 71 ? 11.305 35.375 24.156 1 87.06 71 LYS A O 1
ATOM 551 N N . ASN A 1 72 ? 10.336 33.438 24.5 1 77.25 72 ASN A N 1
ATOM 552 C CA . ASN A 1 72 ? 9.688 33.844 25.734 1 77.25 72 ASN A CA 1
ATOM 553 C C . ASN A 1 72 ? 10.633 33.719 26.938 1 77.25 72 ASN A C 1
ATOM 555 O O . ASN A 1 72 ? 10.25 34.031 28.062 1 77.25 72 ASN A O 1
ATOM 559 N N . ARG A 1 73 ? 11.742 33.188 26.656 1 73.25 73 ARG A N 1
ATOM 560 C CA . ARG A 1 73 ? 12.789 33.281 27.656 1 73.25 73 ARG A CA 1
ATOM 561 C C . ARG A 1 73 ? 13.602 34.562 27.5 1 73.25 73 ARG A C 1
ATOM 563 O O . ARG A 1 73 ? 13.789 35.062 26.391 1 73.25 73 ARG A O 1
ATOM 570 N N . MET B 1 1 ? 13.016 0.708 -3.607 1 86.44 1 MET B N 1
ATOM 571 C CA . MET B 1 1 ? 11.906 -0.174 -3.955 1 86.44 1 MET B CA 1
ATOM 572 C C . MET B 1 1 ? 12.289 -1.107 -5.098 1 86.44 1 MET B C 1
ATOM 574 O O . MET B 1 1 ? 12.969 -0.695 -6.039 1 86.44 1 MET B O 1
ATOM 578 N N . GLN B 1 2 ? 12.031 -2.42 -4.914 1 93.5 2 GLN B N 1
ATOM 579 C CA . GLN B 1 2 ? 12.289 -3.404 -5.957 1 93.5 2 GLN B CA 1
ATOM 580 C C . GLN B 1 2 ? 11.133 -3.471 -6.953 1 93.5 2 GLN B C 1
ATOM 582 O O . GLN B 1 2 ? 9.969 -3.354 -6.566 1 93.5 2 GLN B O 1
ATOM 587 N N . SER B 1 3 ? 11.531 -3.678 -8.211 1 97.25 3 SER B N 1
ATOM 588 C CA . SER B 1 3 ? 10.531 -3.859 -9.258 1 97.25 3 SER B CA 1
ATOM 589 C C . SER B 1 3 ? 10.719 -5.188 -9.977 1 97.25 3 SER B C 1
ATOM 591 O O . SER B 1 3 ? 11.852 -5.594 -10.258 1 97.25 3 SER B O 1
ATOM 593 N N . ILE B 1 4 ? 9.664 -5.828 -10.219 1 97.62 4 ILE B N 1
ATOM 594 C CA . ILE B 1 4 ? 9.688 -7.121 -10.898 1 97.62 4 ILE B CA 1
ATOM 595 C C . ILE B 1 4 ? 8.547 -7.191 -11.906 1 97.62 4 ILE B C 1
ATOM 597 O O . ILE B 1 4 ? 7.52 -6.523 -11.742 1 97.62 4 ILE B O 1
ATOM 601 N N . ASN B 1 5 ? 8.766 -7.922 -13.008 1 97.75 5 ASN B N 1
ATOM 602 C CA . ASN B 1 5 ? 7.668 -8.094 -13.953 1 97.75 5 ASN B CA 1
ATOM 603 C C . ASN B 1 5 ? 6.715 -9.195 -13.508 1 97.75 5 ASN B C 1
ATOM 605 O O . ASN B 1 5 ? 7.004 -9.93 -12.562 1 97.75 5 ASN B O 1
ATOM 609 N N . PHE B 1 6 ? 5.656 -9.312 -14.133 1 97.12 6 PHE B N 1
ATOM 610 C CA . PHE B 1 6 ? 4.586 -10.234 -13.766 1 97.12 6 PHE B CA 1
ATOM 611 C C . PHE B 1 6 ? 5.09 -11.672 -13.75 1 97.12 6 PHE B C 1
ATOM 613 O O . PHE B 1 6 ? 4.828 -12.414 -12.805 1 97.12 6 PHE B O 1
ATOM 620 N N . THR B 1 7 ? 5.824 -12.047 -14.789 1 96.44 7 THR B N 1
ATOM 621 C CA . THR B 1 7 ? 6.285 -13.43 -14.93 1 96.44 7 THR B CA 1
ATOM 622 C C . THR B 1 7 ? 7.191 -13.82 -13.766 1 96.44 7 THR B C 1
ATOM 624 O O . THR B 1 7 ? 7.02 -14.883 -13.164 1 96.44 7 THR B O 1
ATOM 627 N N . ALA B 1 8 ? 8.062 -12.961 -13.453 1 97 8 ALA B N 1
ATOM 628 C CA . ALA B 1 8 ? 8.977 -13.211 -12.344 1 97 8 ALA B CA 1
ATOM 629 C C . ALA B 1 8 ? 8.227 -13.242 -11.016 1 97 8 ALA B C 1
ATOM 631 O O . ALA B 1 8 ? 8.516 -14.078 -10.156 1 97 8 ALA B O 1
ATOM 632 N N . ALA B 1 9 ? 7.289 -12.344 -10.852 1 97.62 9 ALA B N 1
ATOM 633 C CA . ALA B 1 9 ? 6.492 -12.289 -9.633 1 97.62 9 ALA B CA 1
ATOM 634 C C . ALA B 1 9 ? 5.707 -13.578 -9.43 1 97.62 9 ALA B C 1
ATOM 636 O O . ALA B 1 9 ? 5.648 -14.109 -8.312 1 97.62 9 ALA B O 1
ATOM 637 N N . ARG B 1 10 ? 5.07 -14.023 -10.484 1 95.31 10 ARG B N 1
ATOM 638 C CA . ARG B 1 10 ? 4.281 -15.242 -10.414 1 95.31 10 ARG B CA 1
ATOM 639 C C . ARG B 1 10 ? 5.156 -16.438 -10.055 1 95.31 10 ARG B C 1
ATOM 641 O O . ARG B 1 10 ? 4.77 -17.281 -9.234 1 95.31 10 ARG B O 1
ATOM 648 N N . ASP B 1 11 ? 6.352 -16.531 -10.57 1 96.44 11 ASP B N 1
ATOM 649 C CA . ASP B 1 11 ? 7.242 -17.672 -10.383 1 96.44 11 ASP B CA 1
ATOM 650 C C . ASP B 1 11 ? 7.852 -17.656 -8.984 1 96.44 11 ASP B C 1
ATOM 652 O O . ASP B 1 11 ? 8.156 -18.719 -8.43 1 96.44 11 ASP B O 1
ATOM 656 N N . LYS B 1 12 ? 8.016 -16.453 -8.438 1 97.12 12 LYS B N 1
ATOM 657 C CA . LYS B 1 12 ? 8.711 -16.328 -7.16 1 97.12 12 LYS B CA 1
ATOM 658 C C . LYS B 1 12 ? 7.844 -15.602 -6.133 1 97.12 12 LYS B C 1
ATOM 660 O O . LYS B 1 12 ? 8.352 -14.812 -5.34 1 97.12 12 LYS B O 1
ATOM 665 N N . LEU B 1 13 ? 6.641 -15.836 -6.211 1 97.19 13 LEU B N 1
ATOM 666 C CA . LEU B 1 13 ? 5.711 -15.062 -5.398 1 97.19 13 LEU B CA 1
ATOM 667 C C . LEU B 1 13 ? 6.023 -15.211 -3.914 1 97.19 13 LEU B C 1
ATOM 669 O O . LEU B 1 13 ? 5.984 -14.234 -3.164 1 97.19 13 LEU B O 1
ATOM 673 N N . ALA B 1 14 ? 6.348 -16.422 -3.498 1 96.12 14 ALA B N 1
ATOM 674 C CA . ALA B 1 14 ? 6.648 -16.672 -2.09 1 96.12 14 ALA B CA 1
ATOM 675 C C . ALA B 1 14 ? 7.793 -15.781 -1.61 1 96.12 14 ALA B C 1
ATOM 677 O O . ALA B 1 14 ? 7.684 -15.117 -0.577 1 96.12 14 ALA B O 1
ATOM 678 N N . SER B 1 15 ? 8.867 -15.766 -2.367 1 96.44 15 SER B N 1
ATOM 679 C CA . SER B 1 15 ? 10.047 -14.969 -2.027 1 96.44 15 SER B CA 1
ATOM 680 C C . SER B 1 15 ? 9.727 -13.477 -2.055 1 96.44 15 SER B C 1
ATOM 682 O O . SER B 1 15 ? 10.219 -12.719 -1.217 1 96.44 15 SER B O 1
ATOM 684 N N . VAL B 1 16 ? 8.945 -13.023 -2.994 1 97.06 16 V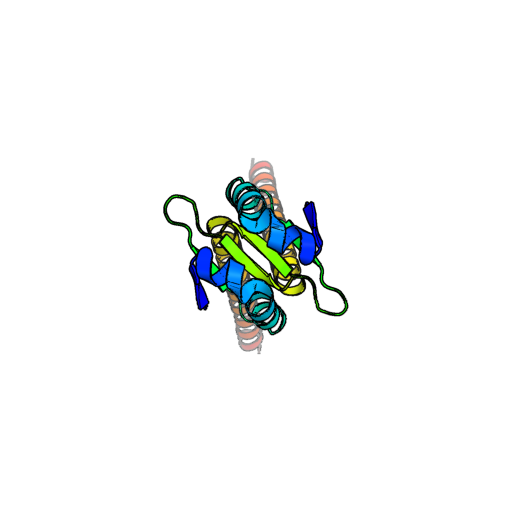AL B N 1
ATOM 685 C CA . VAL B 1 16 ? 8.531 -11.625 -3.115 1 97.06 16 VAL B CA 1
ATOM 686 C C . VAL B 1 16 ? 7.766 -11.203 -1.865 1 97.06 16 VAL B C 1
ATOM 688 O O . VAL B 1 16 ? 8.078 -10.18 -1.254 1 97.06 16 VAL B O 1
ATOM 691 N N . LEU B 1 17 ? 6.836 -12.039 -1.439 1 97.25 17 LEU B N 1
ATOM 692 C CA . LEU B 1 17 ? 6.004 -11.711 -0.289 1 97.25 17 LEU B CA 1
ATOM 693 C C . LEU B 1 17 ? 6.816 -11.734 0.999 1 97.25 17 LEU B C 1
ATOM 695 O O . LEU B 1 17 ? 6.562 -10.945 1.913 1 97.25 17 LEU B O 1
ATOM 699 N N . ASP B 1 18 ? 7.832 -12.625 1.014 1 96 18 ASP B N 1
ATOM 700 C CA . ASP B 1 18 ? 8.727 -12.633 2.164 1 96 18 ASP B CA 1
ATOM 701 C C . ASP B 1 18 ? 9.461 -11.305 2.301 1 96 18 ASP B C 1
ATOM 703 O O . ASP B 1 18 ? 9.602 -10.773 3.404 1 96 18 ASP B O 1
ATOM 707 N N . GLY B 1 19 ? 9.953 -10.867 1.179 1 95.75 19 GLY B N 1
ATOM 708 C CA . GLY B 1 19 ? 10.625 -9.578 1.169 1 95.75 19 GLY B CA 1
ATOM 709 C C . GLY B 1 19 ? 9.742 -8.438 1.618 1 95.75 19 GLY B C 1
ATOM 710 O O . GLY B 1 19 ? 10.172 -7.566 2.379 1 95.75 19 GLY B O 1
ATOM 711 N N . VAL B 1 20 ? 8.531 -8.438 1.163 1 97.31 20 VAL B N 1
ATOM 712 C CA . VAL B 1 20 ? 7.566 -7.395 1.505 1 97.31 20 VAL B CA 1
ATOM 713 C C . VAL B 1 20 ? 7.262 -7.441 3 1 97.31 20 VAL B C 1
ATOM 715 O O . VAL B 1 20 ? 7.227 -6.406 3.666 1 97.31 20 VAL B O 1
ATOM 718 N N . ALA B 1 21 ? 7.043 -8.633 3.492 1 94.75 21 ALA B N 1
ATOM 719 C CA . ALA B 1 21 ? 6.75 -8.812 4.91 1 94.75 21 ALA B CA 1
ATOM 720 C C . ALA B 1 21 ? 7.906 -8.328 5.777 1 94.75 21 ALA B C 1
ATOM 722 O O . ALA B 1 21 ? 7.703 -7.906 6.918 1 94.75 21 ALA B O 1
ATOM 723 N N . ALA B 1 22 ? 9.086 -8.344 5.199 1 93.62 22 ALA B N 1
ATOM 724 C CA . ALA B 1 22 ? 10.281 -7.895 5.914 1 93.62 22 ALA B CA 1
ATOM 725 C C . ALA B 1 22 ? 10.43 -6.379 5.84 1 93.62 22 ALA B C 1
ATOM 727 O O . ALA B 1 22 ? 11.352 -5.809 6.43 1 93.62 22 ALA B O 1
ATOM 728 N N . GLY B 1 23 ? 9.586 -5.809 5.062 1 93.62 23 GLY B N 1
ATOM 729 C CA . GLY B 1 23 ? 9.57 -4.355 5.074 1 93.62 23 GLY B CA 1
ATOM 730 C C . GLY B 1 23 ? 9.992 -3.742 3.752 1 93.62 23 GLY B C 1
ATOM 731 O O . GLY B 1 23 ? 10.18 -2.527 3.656 1 93.62 23 GLY B O 1
ATOM 732 N N . GLU B 1 24 ? 10.125 -4.52 2.732 1 95.56 24 GLU B N 1
ATOM 733 C CA . GLU B 1 24 ? 10.562 -4.039 1.426 1 95.56 24 GLU B CA 1
ATOM 734 C C . GLU B 1 24 ? 9.422 -4.059 0.417 1 95.56 24 GLU B C 1
ATOM 736 O O . GLU B 1 24 ? 9.109 -5.102 -0.164 1 95.56 24 GLU B O 1
ATOM 741 N N . PRO B 1 25 ? 8.867 -2.893 0.107 1 97.62 25 PRO B N 1
ATOM 742 C CA . PRO B 1 25 ? 7.816 -2.873 -0.915 1 97.62 25 PRO B CA 1
ATOM 743 C C . PRO B 1 25 ? 8.32 -3.303 -2.289 1 97.62 25 PRO B C 1
ATOM 745 O O . PRO B 1 25 ? 9.484 -3.068 -2.623 1 97.62 25 PRO B O 1
ATOM 748 N N . VAL B 1 26 ? 7.379 -3.863 -3.047 1 98.19 26 VAL B N 1
ATOM 749 C CA . VAL B 1 26 ? 7.758 -4.332 -4.375 1 98.19 26 VAL B CA 1
ATOM 750 C C . VAL B 1 26 ? 6.734 -3.85 -5.402 1 98.19 26 VAL B C 1
ATOM 752 O O . VAL B 1 26 ? 5.527 -3.896 -5.156 1 98.19 26 VAL B O 1
ATOM 755 N N . MET B 1 27 ? 7.328 -3.396 -6.531 1 98.44 27 MET B N 1
ATOM 756 C CA . MET B 1 27 ? 6.473 -3.008 -7.645 1 98.44 27 MET B CA 1
ATOM 757 C C . MET B 1 27 ? 6.395 -4.117 -8.688 1 98.44 27 MET B C 1
ATOM 759 O O . MET B 1 27 ? 7.422 -4.664 -9.094 1 98.44 27 MET B O 1
ATOM 763 N N . ILE B 1 28 ? 5.184 -4.445 -9.055 1 98.31 28 ILE B N 1
ATOM 764 C CA . ILE B 1 28 ? 4.988 -5.402 -10.133 1 98.31 28 ILE B CA 1
ATOM 765 C C . ILE B 1 28 ? 4.559 -4.668 -11.406 1 98.31 28 ILE B C 1
ATOM 767 O O . ILE B 1 28 ? 3.572 -3.926 -11.391 1 98.31 28 ILE B O 1
ATOM 771 N N . THR B 1 29 ? 5.293 -4.957 -12.453 1 97.75 29 THR B N 1
ATOM 772 C CA . THR B 1 29 ? 4.969 -4.359 -13.742 1 97.75 29 THR B CA 1
ATOM 773 C C . THR B 1 29 ? 4.371 -5.402 -14.688 1 97.75 29 THR B C 1
ATOM 775 O O . THR B 1 29 ? 4.695 -6.586 -14.594 1 97.75 29 THR B O 1
ATOM 778 N N . ARG B 1 30 ? 3.449 -4.836 -15.531 1 94.69 30 ARG B N 1
ATOM 779 C CA . ARG B 1 30 ? 2.814 -5.664 -16.547 1 94.69 30 ARG B CA 1
ATOM 780 C C . ARG B 1 30 ? 2.859 -4.984 -17.906 1 94.69 30 ARG B C 1
ATOM 782 O O . ARG B 1 30 ? 2.932 -3.758 -18 1 94.69 30 ARG B O 1
ATOM 789 N N . ARG B 1 31 ? 3.027 -5.613 -18.984 1 90 31 ARG B N 1
ATOM 790 C CA . ARG B 1 31 ? 3.184 -5.094 -20.344 1 90 31 ARG B CA 1
ATOM 791 C C . ARG B 1 31 ? 2.068 -4.109 -20.688 1 90 31 ARG B C 1
ATOM 793 O O . ARG B 1 31 ? 2.328 -3.033 -21.234 1 90 31 ARG B O 1
ATOM 800 N N . SER B 1 32 ? 0.786 -4.258 -20.422 1 87.81 32 SER B N 1
ATOM 801 C CA . SER B 1 32 ? -0.286 -3.361 -20.844 1 87.81 32 SER B CA 1
ATOM 802 C C . SER B 1 32 ? -1.251 -3.08 -19.703 1 87.81 32 SER B C 1
ATOM 804 O O . SER B 1 32 ? -2.451 -2.904 -19.922 1 87.81 32 SER B O 1
ATOM 806 N N . ALA B 1 33 ? -0.681 -3.041 -18.641 1 92.19 33 ALA B N 1
ATOM 807 C CA . ALA B 1 33 ? -1.523 -2.74 -17.484 1 92.19 33 ALA B CA 1
ATOM 808 C C . ALA B 1 33 ? -0.791 -1.844 -16.484 1 92.19 33 ALA B C 1
ATOM 810 O O . ALA B 1 33 ? 0.437 -1.738 -16.516 1 92.19 33 ALA B O 1
ATOM 811 N N . LYS B 1 34 ? -1.486 -1.188 -15.711 1 94.5 34 LYS B N 1
ATOM 812 C CA . LYS B 1 34 ? -0.919 -0.341 -14.664 1 94.5 34 LYS B CA 1
ATOM 813 C C . LYS B 1 34 ? -0.128 -1.167 -13.656 1 94.5 34 LYS B C 1
ATOM 815 O O . LYS B 1 34 ? -0.528 -2.279 -13.305 1 94.5 34 LYS B O 1
ATOM 820 N N . PRO B 1 35 ? 0.95 -0.599 -13.25 1 96.94 35 PRO B N 1
ATOM 821 C CA . PRO B 1 35 ? 1.703 -1.294 -12.203 1 96.94 35 PRO B CA 1
ATOM 822 C C . PRO B 1 35 ? 0.978 -1.301 -10.859 1 96.94 35 PRO B C 1
ATOM 824 O O . PRO B 1 35 ? 0.07 -0.495 -10.641 1 96.94 35 PRO B O 1
ATOM 827 N N . VAL B 1 36 ? 1.381 -2.273 -10.062 1 98.06 36 VAL B N 1
ATOM 828 C CA . VAL B 1 36 ? 0.832 -2.377 -8.711 1 98.06 36 VAL B CA 1
ATOM 829 C C . VAL B 1 36 ? 1.969 -2.469 -7.699 1 98.06 36 VAL B C 1
ATOM 831 O O . VAL B 1 36 ? 3.113 -2.752 -8.062 1 98.06 36 VAL B O 1
ATOM 834 N N . ILE B 1 37 ? 1.652 -2.217 -6.48 1 98.38 37 ILE B N 1
ATOM 835 C CA . ILE B 1 37 ? 2.641 -2.281 -5.406 1 98.38 37 ILE B CA 1
ATOM 836 C C . ILE B 1 37 ? 2.15 -3.223 -4.309 1 98.38 37 ILE B C 1
ATOM 838 O O . ILE B 1 37 ? 0.976 -3.195 -3.938 1 98.38 37 ILE B O 1
ATOM 842 N N . ILE B 1 38 ? 3.051 -4.016 -3.857 1 98.5 38 ILE B N 1
ATOM 843 C CA . ILE B 1 38 ? 2.781 -4.867 -2.705 1 98.5 38 ILE B CA 1
ATOM 844 C C . ILE B 1 38 ? 3.482 -4.305 -1.471 1 98.5 38 ILE B C 1
ATOM 846 O O . ILE B 1 38 ? 4.68 -4.012 -1.507 1 98.5 38 ILE B O 1
ATOM 850 N N . VAL B 1 39 ? 2.707 -4.188 -0.413 1 97.69 39 VAL B N 1
ATOM 851 C CA . VAL B 1 39 ? 3.227 -3.594 0.815 1 97.69 39 VAL B CA 1
ATOM 852 C C . VAL B 1 39 ? 2.742 -4.395 2.021 1 97.69 39 VAL B C 1
ATOM 854 O O . VAL B 1 39 ? 1.713 -5.07 1.952 1 97.69 39 VAL B O 1
ATOM 857 N N . ASP B 1 40 ? 3.543 -4.262 3.01 1 97.12 40 ASP B N 1
ATOM 858 C CA . ASP B 1 40 ? 3.168 -4.879 4.281 1 97.12 40 ASP B CA 1
ATOM 859 C C . ASP B 1 40 ? 1.841 -4.32 4.789 1 97.12 40 ASP B C 1
ATOM 861 O O . ASP B 1 40 ? 1.589 -3.117 4.691 1 97.12 40 ASP B O 1
ATOM 865 N N . ALA B 1 41 ? 0.997 -5.141 5.348 1 96.94 41 ALA B N 1
ATOM 866 C CA . ALA B 1 41 ? -0.347 -4.738 5.754 1 96.94 41 ALA B CA 1
ATOM 867 C C . ALA B 1 41 ? -0.295 -3.668 6.84 1 96.94 41 ALA B C 1
ATOM 869 O O . ALA B 1 41 ? -1.105 -2.738 6.844 1 96.94 41 ALA B O 1
ATOM 870 N N . GLU B 1 42 ? 0.597 -3.797 7.773 1 96.44 42 GLU B N 1
ATOM 871 C CA . GLU B 1 42 ? 0.713 -2.83 8.859 1 96.44 42 GLU B CA 1
ATOM 872 C C . GLU B 1 42 ? 1.101 -1.452 8.336 1 96.44 42 GLU B C 1
ATOM 874 O O . GLU B 1 42 ? 0.551 -0.438 8.766 1 96.44 42 GLU B O 1
ATOM 879 N N . GLN B 1 43 ? 1.971 -1.437 7.398 1 95.12 43 GLN B N 1
ATOM 880 C CA . GLN B 1 43 ? 2.393 -0.185 6.777 1 95.12 43 GLN B CA 1
ATOM 881 C C . GLN B 1 43 ? 1.238 0.475 6.031 1 95.12 43 GLN B C 1
ATOM 883 O O . GLN B 1 43 ? 1.05 1.69 6.113 1 95.12 43 GLN B O 1
ATOM 888 N N . TYR B 1 44 ? 0.527 -0.328 5.332 1 96.25 44 TYR B N 1
ATOM 889 C CA . TYR B 1 44 ? -0.624 0.177 4.594 1 96.25 44 TYR B CA 1
ATOM 890 C C . TYR B 1 44 ? -1.646 0.804 5.535 1 96.25 44 TYR B C 1
ATOM 892 O O . TYR B 1 44 ? -2.199 1.866 5.242 1 96.25 44 TYR B O 1
ATOM 900 N N . GLU B 1 45 ? -1.848 0.148 6.668 1 95.81 45 GLU B N 1
ATOM 901 C CA . GLU B 1 45 ? -2.789 0.644 7.668 1 95.81 45 GLU B CA 1
ATOM 902 C C . GLU B 1 45 ? -2.336 1.985 8.234 1 95.81 45 GLU B C 1
ATOM 904 O O . GLU B 1 45 ? -3.154 2.881 8.453 1 95.81 45 GLU B O 1
ATOM 909 N N . LYS B 1 46 ? -1.115 2.051 8.5 1 95 46 LYS B N 1
ATOM 910 C CA . LYS B 1 46 ? -0.557 3.309 8.984 1 95 46 LYS B CA 1
ATOM 911 C C . LYS B 1 46 ? -0.784 4.438 7.984 1 95 46 LYS B C 1
ATOM 913 O O . LYS B 1 46 ? -1.207 5.531 8.359 1 95 46 LYS B O 1
ATOM 918 N N . MET B 1 47 ? -0.524 4.137 6.723 1 94.81 47 MET B N 1
ATOM 919 C CA . MET B 1 47 ? -0.709 5.121 5.664 1 94.81 47 MET B CA 1
ATOM 920 C C . MET B 1 47 ? -2.174 5.527 5.547 1 94.81 47 MET B C 1
ATOM 922 O O . MET B 1 47 ? -2.482 6.703 5.332 1 94.81 47 MET B O 1
ATOM 926 N N . GLN B 1 48 ? -3.066 4.574 5.664 1 94.56 48 GLN B N 1
ATOM 927 C CA . GLN B 1 48 ? -4.5 4.848 5.609 1 94.56 48 GLN B CA 1
ATOM 928 C C . GLN B 1 48 ? -4.922 5.785 6.734 1 94.56 48 GLN B C 1
ATOM 930 O O . GLN B 1 48 ? -5.754 6.676 6.527 1 94.56 48 GLN B O 1
ATOM 935 N N . LYS B 1 49 ? -4.402 5.605 7.898 1 94.81 49 LYS B N 1
ATOM 936 C CA . LYS B 1 49 ? -4.723 6.43 9.062 1 94.81 49 LYS B CA 1
ATOM 937 C C . LYS B 1 49 ? -4.262 7.871 8.852 1 94.81 49 LYS B C 1
ATOM 939 O O . LYS B 1 49 ? -4.992 8.812 9.172 1 94.81 49 LYS B O 1
ATOM 944 N N . ILE B 1 50 ? -3.105 7.922 8.297 1 93.19 50 ILE B N 1
ATOM 945 C CA . ILE B 1 50 ? -2.551 9.242 8.031 1 93.19 50 ILE B CA 1
ATOM 946 C C . ILE B 1 50 ? -3.41 9.961 6.988 1 93.19 50 ILE B C 1
ATOM 948 O O . ILE B 1 50 ? -3.705 11.148 7.133 1 93.19 50 ILE B O 1
ATOM 952 N N . GLN B 1 51 ? -3.771 9.273 5.953 1 91.56 51 GLN B N 1
ATOM 953 C CA . GLN B 1 51 ? -4.621 9.836 4.91 1 91.56 51 GLN B CA 1
ATOM 954 C C . GLN B 1 51 ? -5.965 10.289 5.477 1 91.56 51 GLN B C 1
ATOM 956 O O . GLN B 1 51 ? -6.449 11.375 5.152 1 91.56 51 GLN B O 1
ATOM 961 N N . ALA B 1 52 ? -6.535 9.445 6.363 1 91.56 52 ALA B N 1
ATOM 962 C CA . ALA B 1 52 ? -7.816 9.766 6.984 1 91.56 52 ALA B CA 1
ATOM 963 C C . ALA B 1 52 ? -7.703 11.016 7.855 1 91.56 52 ALA B C 1
ATOM 965 O O . ALA B 1 52 ? -8.594 11.867 7.844 1 91.56 52 ALA B O 1
ATOM 966 N N . ALA B 1 53 ? -6.645 11.086 8.555 1 88.94 53 ALA B N 1
ATOM 967 C CA . ALA B 1 53 ? -6.402 12.234 9.422 1 88.94 53 ALA B CA 1
ATOM 968 C C . ALA B 1 53 ? -6.234 13.516 8.602 1 88.94 53 ALA B C 1
ATOM 970 O O . ALA B 1 53 ? -6.723 14.578 8.992 1 88.94 53 ALA B O 1
ATOM 971 N N . SER B 1 54 ? -5.547 13.398 7.539 1 85.25 54 SER B N 1
ATOM 972 C CA . SER B 1 54 ?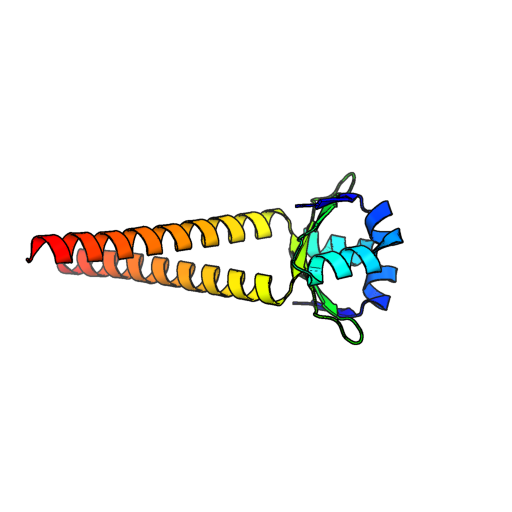 -5.336 14.539 6.66 1 85.25 54 SER B CA 1
ATOM 973 C C . SER B 1 54 ? -6.652 15.039 6.074 1 85.25 54 SER B C 1
ATOM 975 O O . SER B 1 54 ? -6.871 16.25 5.961 1 85.25 54 SER B O 1
ATOM 977 N N . ASP B 1 55 ? -7.48 14.109 5.723 1 83.5 55 ASP B N 1
ATOM 978 C CA . ASP B 1 55 ? -8.781 14.461 5.168 1 83.5 55 ASP B CA 1
ATOM 979 C C . ASP B 1 55 ? -9.641 15.18 6.207 1 83.5 55 ASP B C 1
ATOM 981 O O . ASP B 1 55 ? -10.367 16.125 5.871 1 83.5 55 ASP B O 1
ATOM 985 N N . PHE B 1 56 ? -9.43 14.844 7.434 1 83.62 56 PHE B N 1
ATOM 986 C CA . PHE B 1 56 ? -10.172 15.477 8.516 1 83.62 56 PHE B CA 1
ATOM 987 C C . PHE B 1 56 ? -9.641 16.875 8.797 1 83.62 56 PHE B C 1
ATOM 989 O O . PHE B 1 56 ? -10.414 17.797 9.023 1 83.62 56 PHE B O 1
ATOM 996 N N . ASP B 1 57 ? -8.406 16.969 8.773 1 79.06 57 ASP B N 1
ATOM 997 C CA . ASP B 1 57 ? -7.777 18.266 9 1 79.06 57 ASP B CA 1
ATOM 998 C C . ASP B 1 57 ? -8.195 19.266 7.93 1 79.06 57 ASP B C 1
ATOM 1000 O O . ASP B 1 57 ? -8.484 20.422 8.242 1 79.06 57 ASP B O 1
ATOM 1004 N N . TRP B 1 58 ? -8.242 18.812 6.828 1 79 58 TRP B N 1
ATOM 1005 C CA . TRP B 1 58 ? -8.648 19.672 5.723 1 79 58 TRP B CA 1
ATOM 1006 C C . TRP B 1 58 ? -10.102 20.109 5.863 1 79 58 TRP B C 1
ATOM 1008 O O . TRP B 1 58 ? -10.438 21.266 5.645 1 79 58 TRP B O 1
ATOM 1018 N N . LEU B 1 59 ? -10.883 19.188 6.254 1 81.5 59 LEU B N 1
ATOM 1019 C CA . LEU B 1 59 ? -12.305 19.453 6.43 1 81.5 59 LEU B CA 1
ATOM 1020 C C . LEU B 1 59 ? -12.531 20.453 7.559 1 81.5 59 LEU B C 1
ATOM 1022 O O . LEU B 1 59 ? -13.305 21.406 7.406 1 81.5 59 LEU B O 1
ATOM 1026 N N . PHE B 1 60 ? -11.82 20.312 8.562 1 82.5 60 PHE B N 1
ATOM 1027 C CA . PHE B 1 60 ? -11.938 21.219 9.711 1 82.5 60 PHE B CA 1
ATOM 1028 C C . PHE B 1 60 ? -11.383 22.594 9.375 1 82.5 60 PHE B C 1
ATOM 103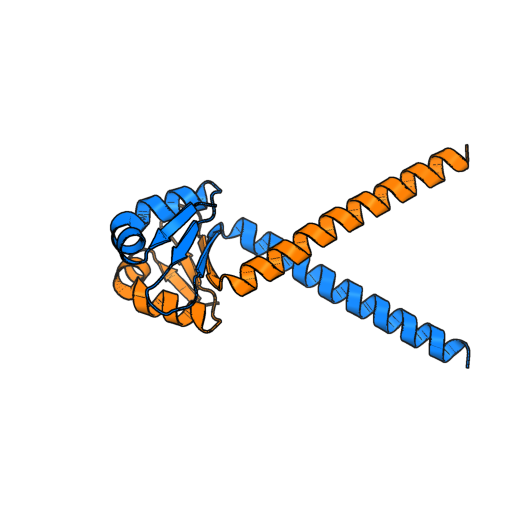0 O O . PHE B 1 60 ? -11.969 23.609 9.758 1 82.5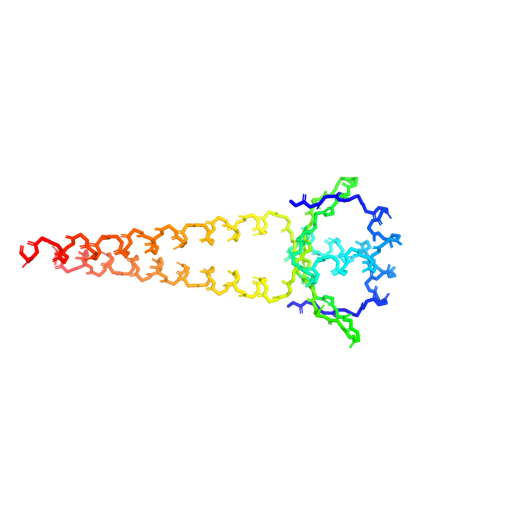 60 PHE B O 1
ATOM 1037 N N . ALA B 1 61 ? -10.352 22.594 8.688 1 80.88 61 ALA B N 1
ATOM 1038 C CA . ALA B 1 61 ? -9.75 23.875 8.289 1 80.88 61 ALA B CA 1
ATOM 1039 C C . ALA B 1 61 ? -10.695 24.672 7.391 1 80.88 61 ALA B C 1
ATOM 1041 O O . ALA B 1 61 ? -10.859 25.875 7.57 1 80.88 61 ALA B O 1
ATOM 1042 N N . GLU B 1 62 ? -11.281 23.938 6.488 1 82.94 62 GLU B N 1
ATOM 1043 C CA . GLU B 1 62 ? -12.227 24.594 5.582 1 82.94 62 GLU B CA 1
ATOM 1044 C C . GLU B 1 62 ? -13.461 25.078 6.328 1 82.94 62 GLU B C 1
ATOM 1046 O O . GLU B 1 62 ? -13.977 26.156 6.043 1 82.94 62 GLU B O 1
ATOM 1051 N N . HIS B 1 63 ? -13.945 24.25 7.199 1 84.25 63 HIS B N 1
ATOM 1052 C CA . HIS B 1 63 ? -15.102 24.641 8 1 84.25 63 HIS B CA 1
ATOM 1053 C C . HIS B 1 63 ? -14.773 25.812 8.906 1 84.25 63 HIS B C 1
ATOM 1055 O O . HIS B 1 63 ? -15.594 26.719 9.07 1 84.25 63 HIS B O 1
ATOM 1061 N N . GLY B 1 64 ? -13.602 25.766 9.406 1 77.75 64 GLY B N 1
ATOM 1062 C CA . GLY B 1 64 ? -13.156 26.891 10.211 1 77.75 64 GLY B CA 1
ATOM 1063 C C . GLY B 1 64 ? -13.078 28.188 9.438 1 77.75 64 GLY B C 1
ATOM 1064 O O . GLY B 1 64 ? -13.516 29.234 9.922 1 77.75 64 GLY B O 1
ATOM 1065 N N . LYS B 1 65 ? -12.664 28.141 8.234 1 84.94 65 LYS B N 1
ATOM 1066 C CA . LYS B 1 65 ? -12.609 29.312 7.371 1 84.94 65 LYS B CA 1
ATOM 1067 C C . LYS B 1 65 ? -14.008 29.828 7.039 1 84.94 65 LYS B C 1
ATOM 1069 O O . LYS B 1 65 ? -14.25 31.031 7.043 1 84.94 65 LYS B O 1
ATOM 1074 N N . THR B 1 66 ? -14.875 28.938 6.805 1 87.56 66 THR B N 1
ATOM 1075 C CA . THR B 1 66 ? -16.234 29.297 6.461 1 87.56 66 THR B CA 1
ATOM 1076 C C . THR B 1 66 ? -16.953 29.938 7.652 1 87.56 66 THR B C 1
ATOM 1078 O O . THR B 1 66 ? -17.672 30.922 7.496 1 87.56 66 THR B O 1
ATOM 1081 N N . LEU B 1 67 ? -16.672 29.391 8.773 1 84.75 67 LEU B N 1
ATOM 1082 C CA . LEU B 1 67 ? -17.281 29.938 9.984 1 84.75 67 LEU B CA 1
ATOM 1083 C C . LEU B 1 67 ? -16.75 31.328 10.289 1 84.75 67 LEU B C 1
ATOM 1085 O O . LEU B 1 67 ? -17.5 32.219 10.695 1 84.75 67 LEU B O 1
ATOM 1089 N N . GLN B 1 68 ? -15.555 31.609 10.094 1 79.94 68 GLN B N 1
ATOM 1090 C CA . GLN B 1 68 ? -14.945 32.906 10.312 1 79.94 68 GLN B CA 1
ATOM 1091 C C . GLN B 1 68 ? -15.469 33.938 9.305 1 79.94 68 GLN B C 1
ATOM 1093 O O . GLN B 1 68 ? -15.719 35.094 9.664 1 79.94 68 GLN B O 1
ATOM 1098 N N . ALA B 1 69 ? -15.719 33.5 8.148 1 87.75 69 ALA B N 1
ATOM 1099 C CA . ALA B 1 69 ? -16.266 34.375 7.109 1 87.75 69 ALA B CA 1
ATOM 1100 C C . ALA B 1 69 ? -17.703 34.781 7.422 1 87.75 69 ALA B C 1
ATOM 1102 O O . ALA B 1 69 ? -18.094 35.906 7.18 1 87.75 69 ALA B O 1
ATOM 1103 N N . LEU B 1 70 ? -18.406 33.938 8.008 1 83.5 70 LEU B N 1
ATOM 1104 C CA . LEU B 1 70 ? -19.797 34.188 8.352 1 83.5 70 LEU B CA 1
ATOM 1105 C C . LEU B 1 70 ? -19.906 35.125 9.562 1 83.5 70 LEU B C 1
ATOM 1107 O O . LEU B 1 70 ? -20.828 35.906 9.672 1 83.5 70 LEU B O 1
ATOM 1111 N N . LYS B 1 71 ? -18.953 35.094 10.273 1 86.88 71 LYS B N 1
ATOM 1112 C CA . LYS B 1 71 ? -18.938 35.906 11.477 1 86.88 71 LYS B CA 1
ATOM 1113 C C . LYS B 1 71 ? -18.547 37.344 11.164 1 86.88 71 LYS B C 1
ATOM 1115 O O . LYS B 1 71 ? -19 38.281 11.836 1 86.88 71 LYS B O 1
ATOM 1120 N N . ASN B 1 72 ? -17.75 37.625 10.195 1 76.31 72 ASN B N 1
ATOM 1121 C CA . ASN B 1 72 ? -17.281 38.938 9.836 1 76.31 72 ASN B CA 1
ATOM 1122 C C . AS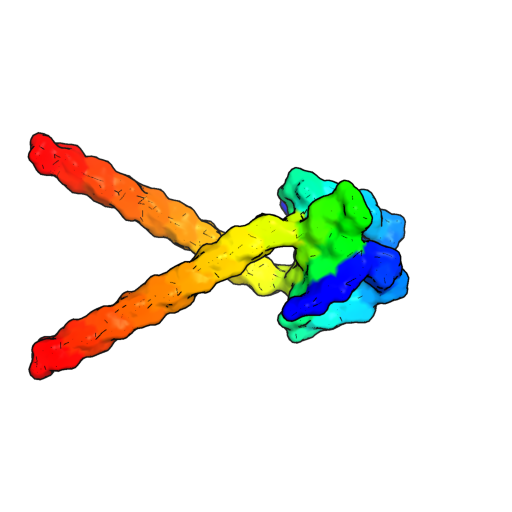N B 1 72 ? -18.297 39.656 8.945 1 76.31 72 ASN B C 1
ATOM 1124 O O . ASN B 1 72 ? -18.078 40.812 8.547 1 76.31 72 ASN B O 1
ATOM 1128 N N . ARG B 1 73 ? -19.266 38.938 8.562 1 72.25 73 ARG B N 1
ATOM 1129 C CA . ARG B 1 73 ? -20.406 39.625 7.941 1 72.25 73 ARG B CA 1
ATOM 1130 C C . ARG B 1 73 ? -21.406 40.062 8.984 1 72.25 73 ARG B C 1
ATOM 1132 O O . ARG B 1 73 ? -21.578 39.438 10.023 1 72.25 73 ARG B O 1
#

Organism: Scandinavium goeteborgense (NCBI:txid1851514)